Protein AF-A0AAV3JX93-F1 (afdb_monomer_lite)

Foldseek 3Di:
DDDDQVRLLVVVVVCVVVVVQPDDPSVVVLVVFWDQDPVVSGTHGPVCVVVVVVVVD

pLDDT: mean 86.51, std 7.88, range [53.66, 93.94]

Structure (mmCIF, N/CA/C/O backbone):
data_AF-A0AAV3JX93-F1
#
_entry.id   AF-A0AAV3JX93-F1
#
loop_
_atom_site.group_PDB
_atom_site.id
_atom_site.type_symbol
_atom_site.label_atom_id
_atom_site.label_alt_id
_atom_site.label_comp_id
_atom_site.label_asym_id
_atom_site.label_entity_id
_atom_site.label_seq_id
_atom_site.pdbx_PDB_ins_code
_atom_site.Cartn_x
_atom_site.Cartn_y
_atom_site.Cartn_z
_atom_site.occupancy
_atom_site.B_iso_or_equiv
_atom_site.auth_seq_id
_atom_site.auth_comp_id
_atom_site.auth_asym_id
_atom_site.auth_atom_id
_atom_site.pdbx_PDB_model_num
ATOM 1 N N . MET A 1 1 ? -11.402 -2.789 14.488 1.00 53.66 1 MET A N 1
ATOM 2 C CA . MET A 1 1 ? -11.177 -3.798 13.439 1.00 53.66 1 MET A CA 1
ATOM 3 C C . MET A 1 1 ? -9.934 -3.350 12.706 1.00 53.66 1 MET A C 1
ATOM 5 O O . MET A 1 1 ? -9.938 -2.233 12.201 1.00 53.66 1 MET A O 1
ATOM 9 N N . THR A 1 2 ? -8.865 -4.129 12.792 1.00 77.00 2 THR A N 1
ATOM 10 C CA . THR A 1 2 ? -7.578 -3.823 12.158 1.00 77.00 2 THR A CA 1
ATOM 11 C C . THR A 1 2 ? -7.444 -4.799 11.003 1.00 77.00 2 THR A C 1
ATOM 13 O O . THR A 1 2 ? -7.614 -5.993 11.232 1.00 77.00 2 THR A O 1
ATOM 16 N N . PHE A 1 3 ? -7.233 -4.294 9.791 1.00 81.50 3 PHE A N 1
ATOM 17 C CA . PHE A 1 3 ? -6.970 -5.144 8.633 1.00 81.50 3 PHE A CA 1
ATOM 18 C C . PHE A 1 3 ? -5.559 -5.719 8.743 1.00 81.50 3 PHE A C 1
ATOM 20 O O . PHE A 1 3 ? -4.648 -5.044 9.228 1.00 81.50 3 PHE A O 1
ATOM 27 N N . THR A 1 4 ? -5.395 -6.964 8.320 1.00 89.81 4 THR A N 1
ATOM 28 C CA . THR A 1 4 ? -4.083 -7.588 8.122 1.00 89.81 4 THR A CA 1
ATOM 29 C C . THR A 1 4 ? -3.397 -7.015 6.878 1.00 89.81 4 THR A C 1
ATOM 31 O O . THR A 1 4 ? -4.048 -6.389 6.042 1.00 89.81 4 THR A O 1
ATOM 34 N N . LEU A 1 5 ? -2.080 -7.210 6.747 1.00 88.06 5 LEU A N 1
ATOM 35 C CA . LEU A 1 5 ? -1.331 -6.743 5.573 1.00 88.06 5 LEU A CA 1
ATOM 36 C C . LEU A 1 5 ? -1.876 -7.363 4.276 1.00 88.06 5 LEU A C 1
ATOM 38 O O . LEU A 1 5 ? -2.138 -6.632 3.326 1.00 88.06 5 LEU A O 1
ATOM 42 N N . GLU A 1 6 ? -2.155 -8.668 4.293 1.00 88.88 6 GLU A N 1
ATOM 43 C CA . GLU A 1 6 ? -2.737 -9.400 3.158 1.00 88.88 6 GLU A CA 1
ATOM 44 C C . GLU A 1 6 ? -4.101 -8.818 2.741 1.00 88.88 6 GLU A C 1
ATOM 46 O O . GLU A 1 6 ? -4.388 -8.648 1.558 1.00 88.88 6 GLU A O 1
ATOM 51 N N . GLU A 1 7 ? -4.947 -8.437 3.706 1.00 90.75 7 GLU A N 1
ATOM 52 C CA . GLU A 1 7 ? -6.223 -7.775 3.403 1.00 90.75 7 GLU A CA 1
ATOM 53 C C . GLU A 1 7 ? -6.023 -6.370 2.813 1.00 90.75 7 GLU A C 1
ATOM 55 O O . GLU A 1 7 ? -6.778 -5.955 1.935 1.00 90.75 7 GLU A O 1
ATOM 60 N N . LEU A 1 8 ? -5.021 -5.615 3.278 1.00 90.75 8 LEU A N 1
ATOM 61 C CA . LEU A 1 8 ? -4.703 -4.296 2.722 1.00 90.75 8 LEU A CA 1
ATOM 62 C C . LEU A 1 8 ? -4.184 -4.395 1.282 1.00 90.75 8 LEU A C 1
ATOM 64 O O . LEU A 1 8 ? -4.494 -3.525 0.464 1.00 90.75 8 LEU A O 1
ATOM 68 N N . GLU A 1 9 ? -3.435 -5.446 0.969 1.00 91.12 9 GLU A N 1
ATOM 69 C CA . GLU A 1 9 ? -2.944 -5.750 -0.376 1.00 91.12 9 GLU A CA 1
ATOM 70 C C . GLU A 1 9 ? -4.071 -6.094 -1.327 1.00 91.12 9 GLU A C 1
ATOM 72 O O . GLU A 1 9 ? -4.168 -5.493 -2.397 1.00 91.12 9 GLU A O 1
ATOM 77 N N . ASP A 1 10 ? -4.968 -6.987 -0.913 1.00 91.00 10 ASP A N 1
ATOM 78 C CA . ASP A 1 10 ? -6.121 -7.372 -1.722 1.00 91.00 10 ASP A CA 1
ATOM 79 C C . ASP A 1 10 ? -7.018 -6.156 -2.017 1.00 91.00 10 ASP A C 1
ATOM 81 O O . ASP A 1 10 ? -7.451 -5.928 -3.154 1.00 91.00 10 ASP A O 1
ATOM 85 N N . ILE A 1 11 ? -7.201 -5.277 -1.021 1.00 89.44 11 ILE A N 1
ATOM 86 C CA . ILE A 1 11 ? -7.858 -3.978 -1.206 1.00 89.44 11 ILE A CA 1
ATOM 87 C C . ILE A 1 11 ? -7.087 -3.129 -2.222 1.00 89.44 11 ILE A C 1
ATOM 89 O O . ILE A 1 11 ? -7.690 -2.583 -3.148 1.00 89.44 11 ILE A O 1
ATOM 93 N N . TRP A 1 12 ? -5.769 -2.988 -2.076 1.00 89.69 12 TRP A N 1
ATOM 94 C CA . TRP A 1 12 ? -4.972 -2.164 -2.978 1.00 89.69 12 TRP A CA 1
ATOM 95 C C . TRP A 1 12 ? -5.060 -2.641 -4.428 1.00 89.69 12 TRP A C 1
ATOM 97 O O . TRP A 1 12 ? -5.385 -1.845 -5.314 1.00 89.69 12 TRP A O 1
ATOM 107 N N . ILE A 1 13 ? -4.825 -3.932 -4.659 1.00 88.69 13 ILE A N 1
ATOM 108 C CA . ILE A 1 13 ? -4.867 -4.577 -5.973 1.00 88.69 13 ILE A CA 1
ATOM 109 C C . ILE A 1 13 ? -6.258 -4.422 -6.588 1.00 88.69 13 ILE A C 1
ATOM 111 O O . ILE A 1 13 ? -6.382 -4.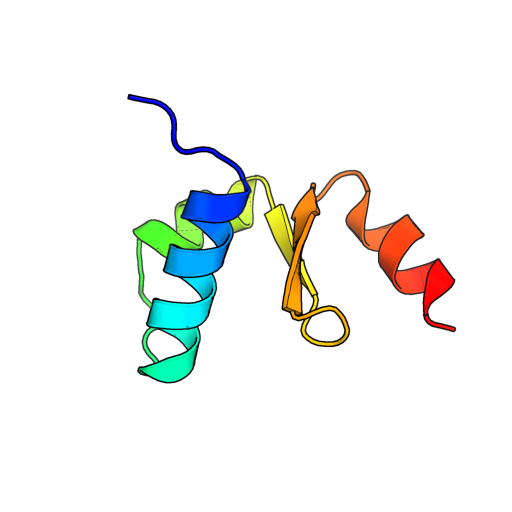058 -7.759 1.00 88.69 13 ILE A O 1
ATOM 115 N N . THR A 1 14 ? -7.317 -4.595 -5.793 1.00 89.31 14 THR A N 1
ATOM 116 C CA . THR A 1 14 ? -8.696 -4.386 -6.246 1.00 89.31 14 THR A CA 1
ATOM 117 C C . THR A 1 14 ? -8.930 -2.951 -6.718 1.00 89.31 14 THR A C 1
ATOM 119 O O . THR A 1 14 ? -9.533 -2.734 -7.767 1.00 89.31 14 THR A O 1
ATOM 122 N N . TYR A 1 15 ? -8.456 -1.937 -5.994 1.00 88.19 15 TYR A N 1
ATOM 123 C CA . TYR A 1 15 ? -8.601 -0.551 -6.454 1.00 88.19 15 TYR A CA 1
ATOM 124 C C . TYR A 1 15 ? -7.714 -0.240 -7.664 1.00 88.19 15 TYR A C 1
ATOM 126 O O . TYR A 1 15 ? -8.127 0.528 -8.538 1.00 88.19 15 TYR A O 1
ATOM 134 N N . TYR A 1 16 ? -6.510 -0.812 -7.712 1.00 84.75 16 TYR A N 1
ATOM 135 C CA . TYR A 1 16 ? -5.575 -0.663 -8.822 1.00 84.75 16 TYR A CA 1
ATOM 136 C C . TYR A 1 16 ? -6.158 -1.224 -10.123 1.00 84.75 16 TYR A C 1
ATOM 138 O O . TYR A 1 16 ? -6.190 -0.513 -11.127 1.00 84.75 16 TYR A O 1
ATOM 146 N N . SER A 1 17 ? -6.726 -2.433 -10.087 1.00 84.81 17 SER A N 1
ATOM 147 C CA . SER A 1 17 ? -7.328 -3.093 -11.253 1.00 84.81 17 SER A CA 1
ATOM 148 C C . SER A 1 17 ? -8.544 -2.348 -11.813 1.00 84.81 17 SER A C 1
ATOM 150 O O . SER A 1 17 ? -8.746 -2.311 -13.025 1.00 84.81 17 SER A O 1
ATOM 152 N N . HIS A 1 18 ? -9.319 -1.682 -10.954 1.00 84.50 18 HIS A N 1
ATOM 153 C CA . HIS A 1 18 ? -10.471 -0.874 -11.361 1.00 84.50 18 HIS A CA 1
ATOM 154 C C . HIS A 1 18 ? -10.113 0.585 -11.708 1.00 84.50 18 HIS A C 1
ATOM 156 O O .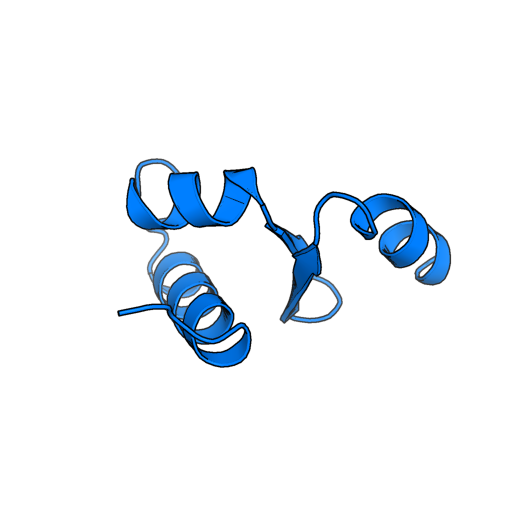 HIS A 1 18 ? -11.009 1.397 -11.946 1.00 84.50 18 HIS A O 1
ATOM 162 N N . GLY A 1 19 ? -8.825 0.958 -11.717 1.00 77.69 19 GLY A N 1
ATOM 163 C CA . GLY A 1 19 ? -8.370 2.322 -12.022 1.00 77.69 19 GLY A CA 1
ATOM 164 C C . GLY A 1 19 ? -8.718 3.364 -10.947 1.00 77.69 19 GLY A C 1
ATOM 165 O O . GLY A 1 19 ? -8.579 4.569 -11.165 1.00 77.69 19 GLY A O 1
ATOM 166 N N . GLY A 1 20 ? -9.145 2.926 -9.759 1.00 75.38 20 GLY A N 1
ATOM 167 C CA . GLY A 1 20 ? -9.595 3.756 -8.638 1.00 75.38 20 GLY A CA 1
ATOM 168 C C . GLY A 1 20 ? -8.466 4.322 -7.769 1.00 75.38 20 GLY A C 1
ATOM 169 O O . GLY A 1 20 ? -8.661 4.543 -6.575 1.00 75.38 20 GLY A O 1
ATOM 170 N N . VAL A 1 21 ? -7.276 4.538 -8.332 1.00 70.06 21 VAL A N 1
ATOM 171 C CA . VAL A 1 21 ? -6.039 4.796 -7.568 1.00 70.06 21 VAL A CA 1
ATOM 172 C C . VAL A 1 21 ? -5.784 6.248 -7.171 1.00 70.06 21 VAL A C 1
ATOM 174 O O . VAL A 1 21 ? -4.997 6.489 -6.256 1.00 70.06 21 VAL A O 1
ATOM 177 N N . ASN A 1 22 ? -6.436 7.217 -7.817 1.00 66.19 22 ASN A N 1
ATOM 178 C CA . ASN A 1 22 ? -6.107 8.635 -7.623 1.00 66.19 22 ASN A CA 1
ATOM 179 C C . ASN A 1 22 ? -6.928 9.346 -6.535 1.00 66.19 22 ASN A C 1
ATOM 181 O O . ASN A 1 22 ? -6.390 10.221 -5.870 1.00 66.19 22 ASN A O 1
ATOM 185 N N . ASN A 1 23 ? -8.184 8.949 -6.288 1.00 68.06 23 ASN A N 1
ATOM 186 C CA . ASN A 1 23 ? -9.083 9.653 -5.351 1.00 68.06 23 ASN A CA 1
ATOM 187 C C . ASN A 1 23 ? -9.676 8.753 -4.249 1.00 68.06 23 ASN A C 1
ATOM 189 O O . ASN A 1 23 ? -10.648 9.124 -3.587 1.00 68.06 23 ASN A O 1
ATOM 193 N N . SER A 1 24 ? -9.114 7.562 -4.030 1.00 82.56 24 SER A N 1
ATOM 194 C CA . SER A 1 24 ? -9.597 6.669 -2.976 1.00 82.56 24 SER A CA 1
ATOM 195 C C . SER A 1 24 ? -9.070 7.092 -1.604 1.00 82.56 24 SER A C 1
ATOM 197 O O . SER A 1 24 ? -7.875 7.006 -1.324 1.00 82.56 24 SER A O 1
ATOM 199 N N . LYS A 1 25 ? -9.982 7.485 -0.703 1.00 86.69 25 LYS A N 1
ATOM 200 C CA . LYS A 1 25 ? -9.665 7.733 0.718 1.00 86.69 25 LYS A CA 1
ATOM 201 C C . LYS A 1 25 ? -9.105 6.493 1.418 1.00 86.69 25 LYS A C 1
ATOM 203 O O . LYS A 1 25 ? -8.385 6.634 2.399 1.00 86.69 25 LYS A O 1
ATOM 208 N N . VAL A 1 26 ? -9.455 5.300 0.937 1.00 85.44 26 VAL A N 1
ATOM 209 C CA . VAL A 1 26 ? -8.946 4.032 1.471 1.00 85.44 26 VAL A CA 1
ATOM 210 C C . VAL A 1 26 ? -7.473 3.885 1.106 1.00 85.44 26 VAL A C 1
ATOM 212 O O . VAL A 1 26 ? -6.643 3.747 1.997 1.00 85.44 26 VAL A O 1
ATOM 215 N N . LEU A 1 27 ? -7.127 4.051 -0.173 1.00 87.88 27 LEU A N 1
ATOM 216 C CA . LEU A 1 27 ? -5.732 3.972 -0.611 1.00 87.88 27 LEU A CA 1
ATOM 217 C C . LEU A 1 27 ? -4.870 5.089 -0.026 1.00 87.88 27 LEU A C 1
ATOM 219 O O . LEU A 1 27 ? -3.709 4.853 0.273 1.00 87.88 27 LEU A O 1
ATOM 223 N N . ALA A 1 28 ? -5.427 6.282 0.196 1.00 88.31 28 ALA A N 1
ATOM 224 C CA . ALA A 1 28 ? -4.710 7.359 0.876 1.00 88.31 28 ALA A CA 1
ATOM 225 C C . ALA A 1 28 ? -4.298 6.980 2.309 1.00 88.31 28 ALA A C 1
ATOM 227 O O . ALA A 1 28 ? -3.219 7.362 2.751 1.00 88.31 28 ALA A O 1
ATOM 228 N N . LYS A 1 29 ? -5.132 6.210 3.025 1.00 88.94 29 LYS A N 1
ATOM 229 C CA . LYS A 1 29 ? -4.776 5.684 4.349 1.00 88.94 29 LYS A CA 1
ATOM 230 C C . LYS A 1 29 ? -3.693 4.618 4.256 1.00 88.94 29 LYS A C 1
ATOM 232 O O . LYS A 1 29 ? -2.754 4.670 5.032 1.00 88.94 29 LYS A O 1
ATOM 237 N N . ILE A 1 30 ? -3.795 3.714 3.283 1.00 89.50 30 ILE A N 1
ATOM 238 C CA . ILE A 1 30 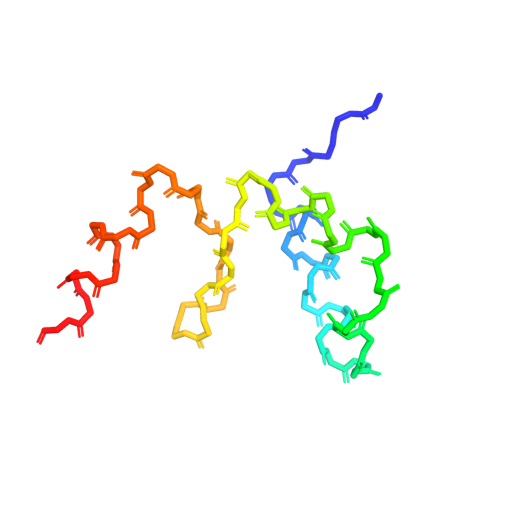? -2.772 2.683 3.062 1.00 89.50 30 ILE A CA 1
ATOM 239 C C . ILE A 1 30 ? -1.426 3.338 2.722 1.00 89.50 30 ILE A C 1
ATOM 241 O O . ILE A 1 30 ? -0.432 3.027 3.363 1.00 89.50 30 ILE A O 1
ATOM 245 N N . ARG A 1 31 ? -1.413 4.337 1.825 1.00 89.12 31 ARG A N 1
ATOM 246 C CA . ARG A 1 31 ? -0.217 5.114 1.435 1.00 89.12 31 ARG A CA 1
ATOM 247 C C . ARG A 1 31 ? 0.484 5.823 2.588 1.00 89.12 31 ARG A C 1
ATOM 249 O O . ARG A 1 31 ? 1.671 6.120 2.483 1.00 89.12 31 ARG A O 1
ATOM 256 N N . ALA A 1 32 ? -0.237 6.139 3.662 1.00 90.56 32 ALA A N 1
ATOM 257 C CA . ALA A 1 32 ? 0.358 6.801 4.816 1.00 90.56 32 ALA A CA 1
ATOM 258 C C . ALA A 1 32 ? 1.375 5.899 5.534 1.00 90.56 32 ALA A C 1
ATOM 260 O O . ALA A 1 32 ? 2.351 6.406 6.083 1.00 90.56 32 ALA A O 1
ATOM 261 N N . GLU A 1 33 ? 1.171 4.580 5.495 1.00 91.25 33 GLU A N 1
ATOM 262 C CA . GLU A 1 33 ? 1.987 3.601 6.222 1.00 91.25 33 GLU A CA 1
ATOM 263 C C . GLU A 1 33 ? 2.745 2.644 5.288 1.00 91.25 33 GLU A C 1
ATOM 265 O O . GLU A 1 33 ? 3.847 2.212 5.627 1.00 91.25 33 GLU A O 1
ATOM 270 N N . TYR A 1 34 ? 2.206 2.374 4.097 1.00 92.88 34 TYR A N 1
ATOM 271 C CA . TYR A 1 34 ? 2.722 1.392 3.146 1.00 92.88 34 TYR A CA 1
ATOM 272 C C . TYR A 1 34 ? 2.817 1.961 1.730 1.00 92.88 34 TYR A C 1
ATOM 274 O O . TYR A 1 34 ? 1.946 2.704 1.278 1.00 92.88 34 TYR A O 1
ATOM 282 N N . THR A 1 35 ? 3.829 1.533 0.985 1.00 92.31 35 THR A N 1
ATOM 283 C CA . THR A 1 35 ? 3.987 1.816 -0.438 1.00 92.31 35 THR A CA 1
ATOM 284 C C . THR A 1 35 ? 3.871 0.516 -1.217 1.00 92.31 35 THR A C 1
ATOM 286 O O . THR A 1 35 ? 4.509 -0.484 -0.897 1.00 92.31 35 THR A O 1
ATOM 289 N N . PHE A 1 36 ? 3.036 0.527 -2.251 1.00 90.38 36 PHE A N 1
ATOM 290 C CA . PHE A 1 36 ? 2.885 -0.615 -3.141 1.00 90.38 36 PHE A CA 1
ATOM 291 C C . PHE A 1 36 ? 4.076 -0.725 -4.085 1.00 90.38 36 PHE A C 1
ATOM 293 O O . PHE A 1 36 ? 4.358 0.213 -4.834 1.00 90.38 36 PHE A O 1
ATOM 300 N N . CYS A 1 37 ? 4.733 -1.880 -4.068 1.00 90.00 37 CYS A N 1
ATOM 301 C CA . CYS A 1 37 ? 5.777 -2.232 -5.010 1.00 90.00 37 CYS A CA 1
ATOM 302 C C . CYS A 1 37 ? 5.151 -2.956 -6.214 1.00 90.00 37 CYS A C 1
ATOM 304 O O . CYS A 1 37 ? 4.707 -4.094 -6.065 1.00 90.00 37 CYS A O 1
ATOM 306 N N . PRO A 1 38 ? 5.135 -2.351 -7.416 1.00 84.75 38 PRO A N 1
ATOM 307 C CA . PRO A 1 38 ? 4.563 -2.978 -8.609 1.00 84.75 38 PRO A CA 1
ATOM 308 C C . PRO A 1 38 ? 5.429 -4.110 -9.185 1.00 84.75 38 PRO A C 1
ATOM 310 O O . PRO A 1 38 ? 4.986 -4.802 -10.091 1.00 84.75 38 PRO A O 1
ATOM 313 N N . LEU A 1 39 ? 6.666 -4.279 -8.704 1.00 88.19 39 LEU A N 1
ATOM 314 C CA . LEU A 1 39 ? 7.545 -5.381 -9.113 1.00 88.19 39 LEU A CA 1
ATOM 315 C C . LEU A 1 39 ? 7.241 -6.662 -8.327 1.00 88.19 39 LEU A C 1
ATOM 317 O O . LEU A 1 39 ? 7.325 -7.758 -8.873 1.00 88.19 39 LEU A O 1
ATOM 321 N N . CYS A 1 40 ? 6.881 -6.513 -7.051 1.00 88.75 40 CYS A N 1
ATOM 322 C CA . CYS A 1 40 ? 6.534 -7.622 -6.163 1.00 88.75 40 CYS A CA 1
ATOM 323 C C . CYS A 1 40 ? 5.029 -7.861 -6.031 1.00 88.75 40 CYS A C 1
ATOM 325 O O . CYS A 1 40 ? 4.650 -8.849 -5.408 1.00 88.75 40 CYS A O 1
ATOM 327 N N . ASP A 1 41 ? 4.200 -6.942 -6.535 1.00 87.50 41 ASP A N 1
ATOM 328 C CA . ASP A 1 41 ? 2.761 -6.879 -6.259 1.00 87.50 41 ASP A CA 1
ATOM 329 C C . ASP A 1 41 ? 2.447 -6.938 -4.747 1.00 87.50 41 ASP A C 1
ATOM 331 O O . ASP A 1 41 ? 1.511 -7.602 -4.311 1.00 87.50 41 ASP A O 1
ATOM 335 N N . HIS A 1 42 ? 3.246 -6.232 -3.936 1.00 90.38 42 HIS A N 1
ATOM 336 C CA . HIS A 1 42 ? 3.223 -6.315 -2.467 1.00 90.38 42 HIS A CA 1
ATOM 337 C C . HIS A 1 42 ? 3.199 -4.920 -1.824 1.00 90.38 42 HIS A C 1
ATOM 339 O O . HIS A 1 42 ? 3.786 -3.969 -2.359 1.00 90.38 42 HIS A O 1
ATOM 345 N N . LEU A 1 43 ? 2.545 -4.779 -0.666 1.00 92.75 43 LEU A N 1
ATOM 346 C CA . LEU A 1 43 ? 2.598 -3.567 0.151 1.00 92.75 43 LEU A CA 1
ATOM 347 C C . LEU A 1 43 ? 3.784 -3.636 1.107 1.00 92.75 43 LEU A C 1
ATOM 349 O O . LEU A 1 43 ? 3.852 -4.474 1.999 1.00 92.75 43 LEU A O 1
ATOM 353 N N . ILE A 1 44 ? 4.704 -2.693 0.956 1.00 93.69 44 ILE A N 1
ATOM 354 C CA . ILE A 1 44 ? 5.910 -2.622 1.774 1.00 93.69 44 ILE A CA 1
ATOM 355 C C . ILE A 1 44 ? 5.772 -1.459 2.758 1.00 93.69 44 ILE A C 1
ATOM 357 O O . ILE A 1 44 ? 5.369 -0.368 2.342 1.00 93.69 44 ILE A O 1
ATOM 361 N N . PRO A 1 45 ? 6.100 -1.636 4.049 1.00 93.94 45 PRO A N 1
ATOM 362 C CA . PRO A 1 45 ? 6.134 -0.533 5.001 1.00 93.94 45 PRO A CA 1
ATOM 363 C C . PRO A 1 45 ? 7.010 0.613 4.492 1.00 93.94 45 PRO A C 1
ATOM 365 O O . PRO A 1 45 ? 8.125 0.398 4.018 1.00 93.94 45 PRO A O 1
ATOM 368 N N . ASN A 1 46 ? 6.540 1.853 4.626 1.00 92.75 46 ASN A N 1
ATOM 369 C CA . ASN A 1 46 ? 7.256 3.030 4.120 1.00 92.75 46 ASN A CA 1
ATOM 370 C C . ASN A 1 46 ? 8.674 3.168 4.700 1.00 92.75 46 ASN A C 1
ATOM 372 O O . ASN A 1 46 ? 9.564 3.688 4.032 1.00 92.75 46 ASN A O 1
ATOM 376 N N . SER A 1 47 ? 8.891 2.691 5.928 1.00 93.12 47 SER A N 1
ATOM 377 C CA . SER A 1 47 ? 10.205 2.658 6.578 1.00 93.12 47 SER A CA 1
ATOM 378 C C . SER A 1 47 ? 11.209 1.730 5.895 1.00 93.12 47 SER A C 1
ATOM 380 O O . SER A 1 47 ? 12.407 1.961 6.001 1.00 93.12 47 SER A O 1
ATOM 382 N N . GLU A 1 48 ? 10.727 0.691 5.217 1.00 92.88 48 GLU A N 1
ATOM 383 C CA . GLU A 1 48 ? 11.540 -0.368 4.608 1.00 92.88 48 GLU A CA 1
ATOM 384 C C . GLU A 1 48 ? 11.509 -0.305 3.076 1.00 92.88 48 GLU A C 1
ATOM 386 O O . GLU A 1 48 ? 12.308 -0.964 2.417 1.00 92.88 48 GLU A O 1
ATOM 391 N N . TYR A 1 49 ? 10.634 0.525 2.495 1.00 90.81 49 TYR A N 1
ATOM 392 C CA . TYR A 1 49 ? 10.447 0.620 1.048 1.00 90.81 49 TYR A CA 1
ATOM 393 C C . TYR A 1 49 ? 11.738 0.943 0.294 1.00 90.81 49 TYR A C 1
ATOM 395 O O . TYR A 1 49 ? 11.980 0.370 -0.761 1.00 90.81 49 TYR A O 1
ATOM 403 N N . GLN A 1 50 ? 12.577 1.836 0.825 1.00 89.94 50 GLN A N 1
ATOM 404 C CA . GLN A 1 50 ? 13.818 2.208 0.147 1.00 89.94 50 GLN A CA 1
ATOM 405 C C . GLN A 1 50 ? 14.813 1.045 0.097 1.00 89.94 50 GLN A C 1
ATOM 407 O O . GLN A 1 50 ? 15.334 0.751 -0.968 1.00 89.94 50 GLN A O 1
ATOM 412 N N . GLN A 1 51 ? 14.990 0.330 1.209 1.00 92.56 51 GLN A N 1
ATOM 413 C CA . GLN A 1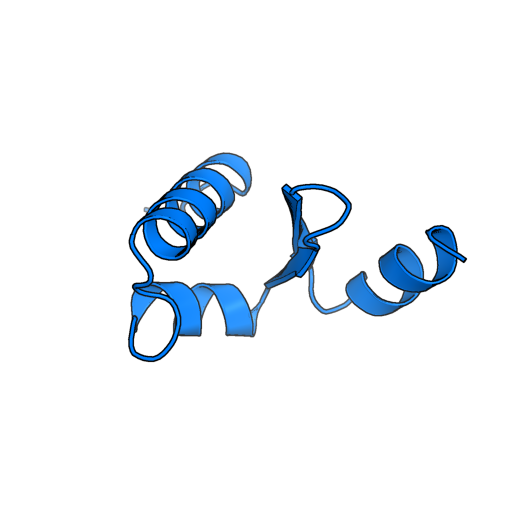 51 ? 15.823 -0.872 1.238 1.00 92.56 51 GLN A CA 1
ATOM 414 C C . GLN A 1 51 ? 15.264 -1.960 0.312 1.00 92.56 51 GLN A C 1
ATOM 416 O O . GLN A 1 51 ? 16.009 -2.563 -0.448 1.00 92.56 51 GLN A O 1
ATOM 421 N N . HIS A 1 52 ?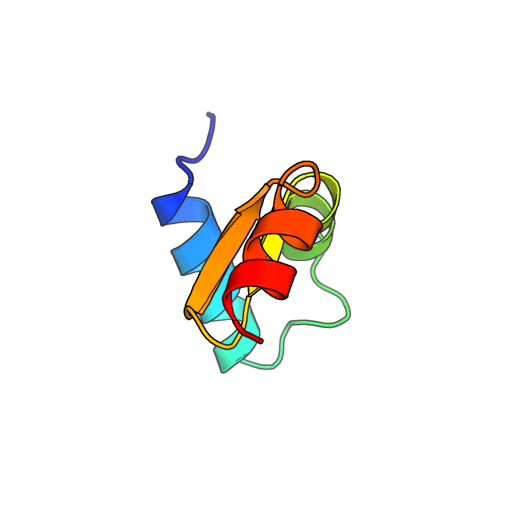 13.947 -2.178 0.341 1.00 92.12 52 HIS A N 1
ATOM 422 C CA . HIS A 1 52 ? 13.290 -3.122 -0.558 1.00 92.12 52 HIS A CA 1
ATOM 423 C C . HIS A 1 52 ? 13.496 -2.760 -2.034 1.00 92.12 52 HIS A C 1
ATOM 425 O O . HIS A 1 52 ? 13.663 -3.647 -2.861 1.00 92.12 52 HIS A O 1
ATOM 431 N N . PHE A 1 53 ? 13.448 -1.471 -2.376 1.00 88.50 53 PHE A N 1
ATOM 432 C CA . PHE A 1 53 ? 13.665 -1.004 -3.741 1.00 88.50 53 PHE A CA 1
ATOM 433 C C . PHE A 1 53 ? 15.124 -1.177 -4.178 1.00 88.50 53 PHE A C 1
ATOM 435 O O . PHE A 1 53 ? 15.355 -1.585 -5.310 1.00 88.50 53 PHE A O 1
ATOM 442 N N . ASP A 1 54 ? 16.081 -0.928 -3.284 1.00 90.62 54 ASP A N 1
ATOM 443 C CA . ASP A 1 54 ? 17.509 -1.135 -3.547 1.00 90.62 54 ASP A CA 1
ATOM 444 C C . ASP A 1 54 ? 17.845 -2.624 -3.787 1.00 90.62 54 ASP A C 1
ATOM 446 O O . ASP A 1 54 ? 18.745 -2.925 -4.561 1.00 90.62 54 ASP A O 1
ATOM 450 N N . ASP A 1 55 ? 17.097 -3.561 -3.187 1.00 90.31 55 ASP A N 1
ATOM 451 C CA . ASP A 1 55 ? 17.245 -5.008 -3.433 1.00 90.31 55 ASP A CA 1
ATOM 452 C C . ASP A 1 55 ? 16.762 -5.452 -4.839 1.00 90.31 55 ASP A C 1
ATOM 454 O O . ASP A 1 55 ? 17.012 -6.593 -5.239 1.00 90.31 55 ASP A O 1
ATOM 458 N N . HIS A 1 56 ? 16.053 -4.591 -5.588 1.00 85.12 56 HIS A N 1
ATOM 459 C CA . HIS A 1 56 ? 15.627 -4.866 -6.974 1.00 85.12 56 HIS A CA 1
ATOM 460 C C . HIS A 1 56 ? 16.656 -4.460 -8.041 1.00 85.12 56 HIS A C 1
ATOM 462 O O . HIS A 1 56 ? 16.465 -4.830 -9.204 1.00 85.12 56 HIS A O 1
ATOM 468 N N . ASP A 1 57 ? 17.690 -3.696 -7.674 1.00 67.56 57 ASP A N 1
ATOM 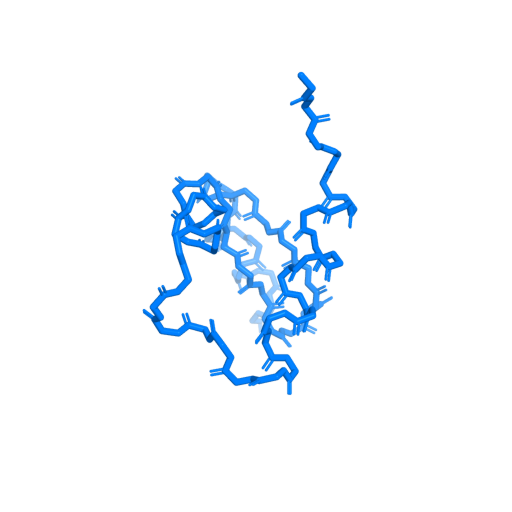469 C CA . ASP A 1 57 ? 18.760 -3.207 -8.567 1.00 67.56 57 ASP A CA 1
ATOM 470 C C . ASP A 1 57 ? 19.915 -4.223 -8.706 1.00 67.56 57 ASP A C 1
ATOM 472 O O . ASP A 1 57 ? 20.397 -4.420 -9.849 1.00 67.56 57 ASP A O 1
#

Organism: NCBI:txid1358412

Secondary structure (DSSP, 8-state):
----HHHHHHHHHHHHHTT--SS-HHHHHHHHHEEEETTTTEEEETTTHHHHHHTT-

Sequence (57 aa):
MTFTLEELEDIWITYYSHGGVNNSKVLAKIRAEYTFCPLCDHLIPNSEYQQHFDDHD

Radius of gyration: 11.4 Å; chains: 1; bounding box: 30×19×26 Å